Protein AF-A0AB38VNL4-F1 (afdb_monomer_lite)

Sequence (125 aa):
MHFVPHKQFTMTHPRFSPFNAFLGSQAYHDLFQKYHIKDVVFGHAHRSFGDVKIGETTYHSRPLGYIREWNLTIDFVNQNPNHNPNLTWNLSKRHNAVKHLDSFENYRKKYFEDELRNSMTIFDC

Secondary structure (DSSP, 8-state):
---B-SGGGS--SGGGGGGHHHHB-HHHHHHHHHTT--EEEE-SSS---EEEEETTEEEEE-----GGGSHHHHHHHHH-GGG-TT----HHHHHHHHTT-HHHHHHHHHHHHHHHHHT------

Foldseek 3Di:
DEADQAPVPADDDPVCNVVSVVRYDVVNVVVCVVVLPAEAEYENPLDFPAWDDDPNHIYGYQALDDPLSFPLLVVVCVVVVVLPVVVDPPSVSSCVSPVPPPVSVVSCVVCVVVSVVSSDDDDDD

InterPro domains:
  IPR029052 Metallo-dependent phosphatase-like [SSF56300] (18-60)

Radius of gyration: 17.22 Å; chains: 1; bounding box: 36×27×49 Å

pLDDT: mean 94.98, std 5.67, range [49.72, 98.5]

Structure (mmCIF, N/CA/C/O backbone):
data_AF-A0AB38VNL4-F1
#
_entry.id   AF-A0AB38VNL4-F1
#
loop_
_atom_site.group_PDB
_atom_site.id
_atom_site.type_symbol
_atom_site.label_atom_id
_atom_site.label_alt_id
_atom_site.label_comp_id
_atom_site.label_asym_id
_atom_site.label_entity_id
_atom_site.label_seq_id
_atom_site.pdbx_PDB_ins_code
_atom_site.Cartn_x
_atom_site.Cartn_y
_atom_site.Cartn_z
_atom_site.occupancy
_atom_site.B_iso_or_equiv
_atom_site.auth_seq_id
_atom_site.auth_comp_id
_atom_site.auth_asym_id
_atom_site.auth_atom_id
_atom_site.pdbx_PDB_model_num
ATOM 1 N N . MET A 1 1 ? 1.156 -6.471 13.894 1.00 49.72 1 MET A N 1
ATOM 2 C CA . MET A 1 1 ? 0.245 -7.592 13.560 1.00 49.72 1 MET A CA 1
ATOM 3 C C . MET A 1 1 ? -0.275 -7.410 12.142 1.00 49.72 1 MET A C 1
ATOM 5 O O . MET A 1 1 ? -0.490 -6.278 11.732 1.00 49.72 1 MET A O 1
ATOM 9 N N . HIS A 1 2 ? -0.454 -8.499 11.393 1.00 76.69 2 HIS A N 1
ATOM 10 C CA . HIS A 1 2 ? -0.818 -8.495 9.969 1.00 76.69 2 HIS A CA 1
ATOM 11 C C . HIS A 1 2 ? -2.296 -8.884 9.815 1.00 76.69 2 HIS A C 1
ATOM 13 O O . HIS A 1 2 ? -2.616 -10.058 9.693 1.00 76.69 2 HIS A O 1
ATOM 19 N N . PHE A 1 3 ? -3.200 -7.908 9.909 1.00 93.56 3 PHE A N 1
ATOM 20 C CA . PHE A 1 3 ? -4.657 -8.107 9.856 1.00 93.56 3 PHE A CA 1
ATOM 21 C C . PHE A 1 3 ? -5.356 -6.857 9.303 1.00 93.56 3 PHE A C 1
ATOM 23 O O . PHE A 1 3 ? -4.744 -5.791 9.248 1.00 93.56 3 PHE A O 1
ATOM 30 N N . VAL A 1 4 ? -6.630 -6.984 8.928 1.00 96.19 4 VAL A N 1
ATOM 31 C CA . VAL A 1 4 ? -7.500 -5.897 8.461 1.00 96.19 4 VAL A CA 1
ATOM 32 C C . VAL A 1 4 ? -8.607 -5.636 9.497 1.00 96.19 4 VAL A C 1
ATOM 34 O O . VAL A 1 4 ? -9.453 -6.507 9.715 1.00 96.19 4 VAL A O 1
ATOM 37 N N . PRO A 1 5 ? -8.624 -4.461 10.157 1.00 97.06 5 PRO A N 1
ATOM 38 C CA . PRO A 1 5 ? -9.438 -4.230 11.353 1.00 97.06 5 PRO A CA 1
ATOM 39 C C . PRO A 1 5 ? -10.876 -3.775 11.084 1.00 97.06 5 PRO A C 1
ATOM 41 O O . PRO A 1 5 ? -11.691 -3.741 12.002 1.00 97.06 5 PRO A O 1
ATOM 44 N N . HIS A 1 6 ? -11.180 -3.353 9.857 1.00 97.38 6 HIS A N 1
ATOM 45 C CA . HIS A 1 6 ? -12.447 -2.712 9.525 1.00 97.38 6 HIS A CA 1
ATOM 46 C C . HIS A 1 6 ? -12.859 -3.036 8.089 1.00 97.38 6 HIS A C 1
ATOM 48 O O . HIS A 1 6 ? -12.019 -3.070 7.184 1.00 97.38 6 HIS A O 1
ATOM 54 N N . LYS A 1 7 ? -14.165 -3.213 7.856 1.00 95.50 7 LYS A N 1
ATOM 55 C CA . LYS A 1 7 ? -14.710 -3.607 6.544 1.00 95.50 7 LYS A CA 1
ATOM 56 C C . LYS A 1 7 ? -14.345 -2.653 5.398 1.00 95.50 7 LYS A C 1
ATOM 58 O O . LYS A 1 7 ? -14.226 -3.086 4.257 1.00 95.50 7 LYS A O 1
ATOM 63 N N . GLN A 1 8 ? -14.114 -1.372 5.693 1.00 95.69 8 GLN A N 1
ATOM 64 C CA . GLN A 1 8 ? -13.727 -0.354 4.702 1.00 95.69 8 GLN A CA 1
ATOM 65 C C . GLN A 1 8 ? -12.369 -0.627 4.034 1.00 95.69 8 GLN A C 1
ATOM 67 O O . GLN A 1 8 ? -12.120 -0.143 2.934 1.00 95.69 8 GLN A O 1
ATOM 72 N N . PHE A 1 9 ? -11.503 -1.415 4.672 1.00 95.88 9 PHE A N 1
ATOM 73 C CA . PHE A 1 9 ? -10.166 -1.736 4.167 1.00 95.88 9 PHE A CA 1
ATOM 74 C C . PHE A 1 9 ? -10.107 -3.081 3.425 1.00 95.88 9 PHE A C 1
ATOM 76 O O . PHE A 1 9 ? -9.027 -3.555 3.077 1.00 95.88 9 PHE A O 1
ATOM 83 N N . THR A 1 10 ? -11.259 -3.713 3.187 1.00 94.38 10 THR A N 1
ATOM 84 C CA . THR A 1 10 ? -11.346 -4.986 2.462 1.00 94.38 10 THR A CA 1
ATOM 85 C C . THR A 1 10 ? -11.152 -4.813 0.954 1.00 94.38 10 THR A C 1
ATOM 87 O O . THR A 1 10 ? -11.241 -3.716 0.395 1.00 94.38 10 THR A O 1
ATOM 90 N N . MET A 1 11 ? -10.851 -5.916 0.271 1.00 92.50 11 MET A N 1
ATOM 91 C CA . MET A 1 11 ? -10.660 -5.941 -1.174 1.00 92.50 11 MET A CA 1
ATOM 92 C C . MET A 1 11 ? -12.010 -5.824 -1.891 1.00 92.50 11 MET A C 1
ATOM 94 O O . MET A 1 11 ? -12.936 -6.589 -1.620 1.00 92.50 11 MET A O 1
ATOM 98 N N . THR A 1 12 ? -12.106 -4.885 -2.836 1.00 91.81 12 THR A N 1
ATOM 99 C CA . THR A 1 12 ? -13.349 -4.576 -3.567 1.00 91.81 12 THR A CA 1
ATOM 100 C C . THR A 1 12 ? -13.450 -5.264 -4.926 1.00 91.81 12 THR A C 1
ATOM 102 O O . THR A 1 12 ? -14.548 -5.455 -5.442 1.00 91.81 12 THR A O 1
ATOM 105 N N . HIS A 1 13 ? -12.324 -5.653 -5.530 1.00 90.88 13 HIS A N 1
ATOM 106 C CA . HIS A 1 13 ? -12.337 -6.297 -6.840 1.00 90.88 13 HIS A CA 1
ATOM 107 C C . HIS A 1 13 ? -12.897 -7.732 -6.725 1.00 90.88 13 HIS A C 1
ATOM 109 O O . HIS A 1 13 ? -12.3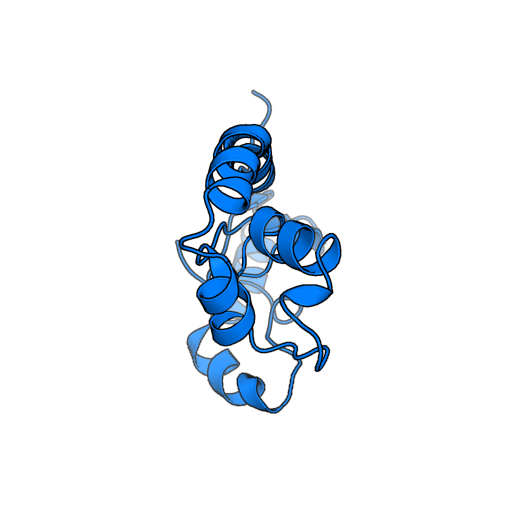78 -8.502 -5.912 1.00 90.88 13 HIS A O 1
ATOM 115 N N . PRO A 1 14 ? -13.864 -8.157 -7.567 1.00 92.94 14 PRO A N 1
ATOM 116 C CA . PRO A 1 14 ? -14.552 -9.449 -7.428 1.00 92.94 14 PRO A CA 1
ATOM 117 C C . PRO A 1 14 ? -13.618 -10.658 -7.329 1.00 92.94 14 PRO A C 1
ATOM 119 O O . PRO A 1 14 ? -13.793 -11.512 -6.466 1.00 92.94 14 PRO A O 1
ATOM 122 N N . ARG A 1 15 ? -12.554 -10.680 -8.145 1.00 90.25 15 ARG A N 1
ATOM 123 C CA . ARG A 1 15 ? -11.498 -11.711 -8.106 1.00 90.25 15 ARG A CA 1
ATOM 124 C C . ARG A 1 15 ? -10.892 -11.924 -6.713 1.00 90.25 15 ARG A C 1
ATOM 126 O O . ARG A 1 15 ? -10.479 -13.033 -6.397 1.00 90.25 15 ARG A O 1
ATOM 133 N N . PHE A 1 16 ? -10.794 -10.861 -5.921 1.00 89.88 16 PHE A N 1
ATOM 134 C CA . PHE A 1 16 ? -10.158 -10.886 -4.611 1.00 89.88 16 PHE A CA 1
ATOM 135 C C . PHE A 1 16 ? -11.160 -10.927 -3.453 1.00 89.88 16 PHE A C 1
ATOM 137 O O . PHE A 1 16 ? -10.755 -11.148 -2.319 1.00 89.88 16 PHE A O 1
ATOM 144 N N . SER A 1 17 ? -12.462 -10.786 -3.721 1.00 92.00 17 SER A N 1
ATOM 145 C CA . SER A 1 17 ? -13.503 -10.802 -2.688 1.00 92.00 17 SER A CA 1
ATOM 146 C C . SER A 1 17 ? -13.463 -12.053 -1.789 1.00 92.00 17 SER A C 1
ATOM 148 O O . SER A 1 17 ? -13.523 -11.884 -0.570 1.00 92.00 17 SER A O 1
ATOM 150 N N . PRO A 1 18 ? -13.241 -13.283 -2.309 1.00 94.06 18 PRO A N 1
ATOM 151 C CA . PRO A 1 18 ? -13.120 -14.469 -1.455 1.00 94.06 18 PRO A CA 1
ATOM 152 C C . PRO A 1 18 ? -11.961 -14.403 -0.450 1.00 94.06 18 PRO A C 1
ATOM 1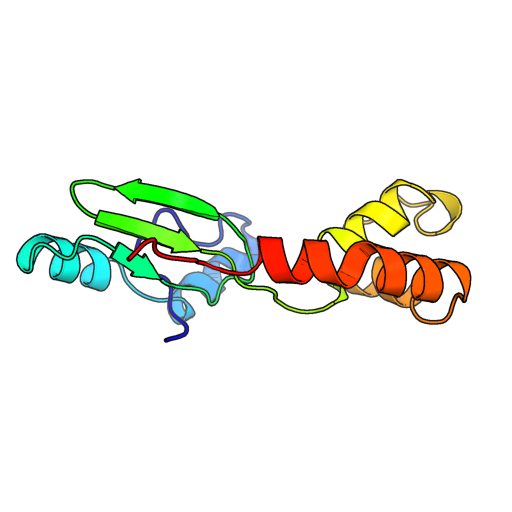54 O O . PRO A 1 18 ? -12.032 -15.022 0.608 1.00 94.06 18 PRO A O 1
ATOM 157 N N . PHE A 1 19 ? -10.906 -13.630 -0.739 1.00 92.06 19 PHE A N 1
ATOM 158 C CA . PHE A 1 19 ? -9.765 -13.493 0.167 1.00 92.06 19 PHE A CA 1
ATOM 159 C C . PHE A 1 19 ? -10.087 -12.654 1.405 1.00 92.06 19 PHE A C 1
ATOM 161 O O . PHE A 1 19 ? -9.386 -12.782 2.405 1.00 92.06 19 PHE A O 1
ATOM 168 N N . ASN A 1 20 ? -11.166 -11.860 1.388 1.00 93.94 20 ASN A N 1
ATOM 169 C CA . ASN A 1 20 ? -11.579 -11.051 2.538 1.00 93.94 20 ASN A CA 1
ATOM 170 C C . ASN A 1 20 ? -11.818 -11.896 3.800 1.00 93.94 20 ASN A C 1
ATOM 172 O O . ASN A 1 20 ? -11.582 -11.401 4.898 1.00 93.94 20 ASN A O 1
ATOM 176 N N . ALA A 1 21 ? -12.197 -13.172 3.650 1.00 94.31 21 ALA A N 1
ATOM 177 C CA . ALA A 1 21 ? -12.362 -14.111 4.762 1.00 94.31 21 ALA A CA 1
ATOM 178 C C . ALA A 1 21 ? -11.062 -14.382 5.547 1.00 94.31 21 ALA A C 1
ATOM 180 O O . ALA A 1 21 ? -11.121 -14.780 6.706 1.00 94.31 21 ALA A O 1
ATOM 181 N N . PHE A 1 22 ? -9.897 -14.147 4.936 1.00 93.88 22 PHE A N 1
ATOM 182 C CA . PHE A 1 22 ? -8.583 -14.348 5.555 1.00 93.88 22 PHE A CA 1
ATOM 183 C C . PHE A 1 22 ? -7.954 -13.045 6.055 1.00 93.88 22 PHE A C 1
ATOM 185 O O . PHE A 1 22 ? -6.929 -13.088 6.726 1.00 93.88 22 PHE A O 1
ATOM 192 N N . LEU A 1 23 ? -8.548 -11.890 5.732 1.00 93.62 23 LEU A N 1
ATOM 193 C CA . LEU A 1 23 ? -7.937 -10.595 6.015 1.00 93.62 23 LEU A CA 1
ATOM 194 C C . LEU A 1 23 ? -8.122 -10.148 7.466 1.00 93.62 23 LEU A C 1
ATOM 196 O O . LEU A 1 23 ? -7.220 -9.545 8.046 1.00 93.62 23 LEU A O 1
ATOM 200 N N . GLY A 1 24 ? -9.292 -10.393 8.049 1.00 94.44 24 GLY A N 1
ATOM 201 C CA . GLY A 1 24 ? -9.626 -9.930 9.391 1.00 94.44 24 GLY A CA 1
ATOM 202 C C . GLY A 1 24 ? -11.131 -9.859 9.619 1.00 94.44 24 GLY A C 1
ATOM 203 O O . GLY A 1 24 ? -11.902 -10.565 8.974 1.00 94.44 24 GLY A O 1
ATOM 204 N N . SER A 1 25 ? -11.554 -9.021 10.562 1.00 95.56 25 SER A N 1
ATOM 205 C CA . SER A 1 25 ? -12.950 -8.943 10.994 1.00 95.56 25 SER A CA 1
ATOM 206 C C . SER A 1 25 ? -13.312 -7.551 11.496 1.00 95.56 25 SER A C 1
ATOM 208 O O . SER A 1 25 ? -12.496 -6.872 12.116 1.00 95.56 25 SER A O 1
ATOM 210 N N . GLN A 1 26 ? -14.573 -7.165 11.295 1.00 96.81 26 GLN A N 1
ATOM 211 C CA . GLN A 1 26 ? -15.160 -5.956 11.878 1.00 96.81 26 GLN A CA 1
ATOM 212 C C . GLN A 1 26 ? -15.113 -5.965 13.416 1.00 96.81 26 GLN A C 1
ATOM 214 O O . GLN A 1 26 ? -15.019 -4.905 14.026 1.00 96.81 26 GLN A O 1
ATOM 219 N N . ALA A 1 27 ? -15.082 -7.149 14.038 1.00 97.31 27 ALA A N 1
ATOM 220 C CA . ALA A 1 27 ? -15.016 -7.288 15.492 1.00 97.31 27 ALA A CA 1
ATOM 221 C C . ALA A 1 27 ? -13.785 -6.601 16.118 1.00 97.31 27 ALA A C 1
ATOM 223 O O . ALA A 1 27 ? -13.830 -6.214 17.284 1.00 97.31 27 ALA A O 1
ATOM 224 N N . TYR A 1 28 ? -12.693 -6.416 15.361 1.00 97.06 28 TYR A N 1
ATOM 225 C CA . TYR A 1 28 ? -11.540 -5.645 15.830 1.00 97.06 28 TYR A CA 1
ATOM 226 C C . TYR A 1 28 ? -11.887 -4.172 16.031 1.00 97.06 28 TYR A C 1
ATOM 228 O O . TYR A 1 28 ? -11.610 -3.627 17.092 1.00 97.06 28 TYR A O 1
ATOM 236 N N . HIS A 1 29 ? -12.525 -3.536 15.046 1.00 97.38 29 HIS A N 1
ATOM 237 C CA . HIS A 1 29 ? -12.985 -2.157 15.180 1.00 97.38 29 HIS A CA 1
ATOM 238 C C . HIS A 1 29 ? -13.929 -1.991 16.371 1.00 97.38 29 HIS A C 1
ATOM 240 O O . HIS A 1 29 ? -13.756 -1.061 17.154 1.00 97.38 29 HIS A O 1
ATOM 246 N N . ASP A 1 30 ? -14.876 -2.912 16.545 1.00 97.50 30 ASP A N 1
ATOM 247 C CA . ASP A 1 30 ? -15.842 -2.852 17.645 1.00 97.50 30 ASP A CA 1
ATOM 248 C C . ASP A 1 30 ? -15.128 -2.936 19.009 1.00 97.50 30 ASP A C 1
ATOM 250 O O . ASP A 1 30 ? -15.449 -2.197 19.943 1.00 97.50 30 ASP A O 1
ATOM 254 N N . LEU A 1 31 ? -14.086 -3.772 1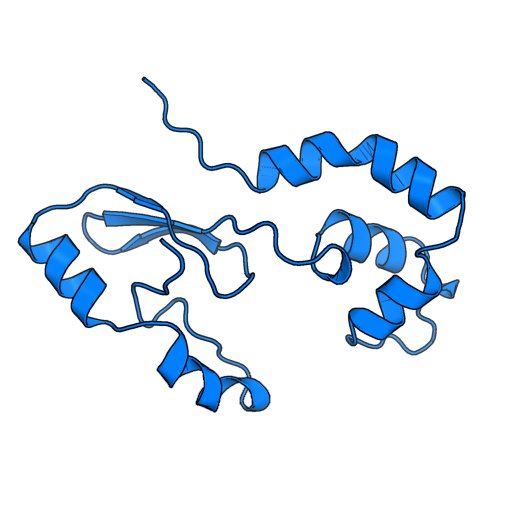9.105 1.00 97.38 31 LEU A N 1
ATOM 255 C CA . LEU A 1 31 ? -13.199 -3.834 20.265 1.00 97.38 31 LEU A CA 1
ATOM 256 C C . LEU A 1 31 ? -12.441 -2.513 20.470 1.00 97.38 31 LEU A C 1
ATOM 258 O O . LEU A 1 31 ? -12.364 -2.011 21.589 1.00 97.38 31 LEU A O 1
ATOM 262 N N . PHE A 1 32 ? -11.904 -1.925 19.404 1.00 97.62 32 PHE A N 1
ATOM 263 C CA . PHE A 1 32 ? -11.163 -0.665 19.473 1.00 97.62 32 PHE A CA 1
ATOM 264 C C . PHE A 1 32 ? -12.043 0.498 19.928 1.00 97.62 32 PHE A C 1
ATOM 266 O O . PHE A 1 32 ? -11.596 1.292 20.754 1.00 97.62 32 PHE A O 1
ATOM 273 N N . GLN A 1 33 ? -13.298 0.554 19.471 1.00 97.25 33 GLN A N 1
ATOM 274 C CA . GLN A 1 33 ? -14.272 1.529 19.965 1.00 97.25 33 GLN A CA 1
ATOM 275 C C . GLN A 1 33 ? -14.569 1.304 21.452 1.00 97.25 33 GLN A C 1
ATOM 277 O O . GLN A 1 33 ? -14.513 2.251 22.231 1.00 97.25 33 GLN A O 1
ATOM 282 N N . LYS A 1 34 ? -14.812 0.052 21.873 1.00 97.56 34 LYS A N 1
ATOM 283 C CA . LYS A 1 34 ? -15.093 -0.291 23.280 1.00 97.56 34 LYS A CA 1
ATOM 284 C C . LYS A 1 34 ? -13.982 0.147 24.241 1.00 97.56 34 LYS A C 1
ATOM 286 O O . LYS A 1 34 ? -14.275 0.531 25.367 1.00 97.56 34 LYS A O 1
ATOM 291 N N . TYR A 1 35 ? -12.725 0.048 23.818 1.00 98.06 35 TYR A N 1
ATOM 292 C CA . TYR A 1 35 ? -11.561 0.371 24.649 1.00 98.06 35 TYR A CA 1
ATOM 293 C C . TYR A 1 35 ? -10.930 1.732 24.320 1.00 98.06 35 TYR A C 1
ATOM 295 O O . TYR A 1 35 ? -9.828 2.011 24.784 1.00 98.06 35 TYR A O 1
ATOM 303 N N . HIS A 1 36 ? -11.616 2.581 23.547 1.00 97.38 36 HIS A N 1
ATOM 304 C CA . HIS A 1 36 ? -11.167 3.931 23.181 1.00 97.38 36 HIS A CA 1
ATOM 305 C C . HIS A 1 36 ? -9.752 3.983 22.581 1.00 97.38 36 HIS A C 1
ATOM 307 O O . HIS A 1 36 ? -8.994 4.926 22.821 1.00 97.38 36 HIS A O 1
ATOM 313 N N . ILE A 1 37 ? -9.391 2.970 21.788 1.00 97.75 37 ILE A N 1
ATOM 314 C CA . ILE A 1 37 ? -8.091 2.913 21.118 1.00 97.75 37 ILE A CA 1
ATOM 315 C C . ILE A 1 37 ? -8.009 4.061 20.113 1.00 97.75 37 ILE A C 1
ATOM 317 O O . ILE A 1 37 ? -8.858 4.176 19.227 1.00 97.75 37 ILE A O 1
ATOM 321 N N . LYS A 1 38 ? -6.994 4.915 20.258 1.00 97.25 38 LYS A N 1
ATOM 322 C CA . LYS A 1 38 ? -6.833 6.112 19.425 1.00 97.25 38 LYS A CA 1
ATOM 323 C C . LYS A 1 38 ? -6.126 5.831 18.113 1.00 97.25 38 LYS A C 1
ATOM 325 O O . LYS A 1 38 ? -6.575 6.346 17.100 1.00 97.25 38 LYS A O 1
ATOM 330 N N . ASP A 1 39 ? -5.133 4.950 18.105 1.00 97.50 39 ASP A N 1
ATOM 331 C CA . ASP A 1 39 ? -4.315 4.697 16.920 1.00 97.50 39 ASP A CA 1
ATOM 332 C C . ASP A 1 39 ? -4.146 3.197 16.682 1.00 97.50 39 ASP A C 1
ATOM 334 O O . ASP A 1 39 ? -3.843 2.423 17.594 1.00 97.50 39 ASP A O 1
ATOM 338 N N . VAL A 1 40 ? -4.361 2.770 15.439 1.00 96.94 40 VAL A N 1
ATOM 339 C CA . VAL A 1 40 ? -4.247 1.372 15.013 1.00 96.94 40 VAL A CA 1
ATOM 340 C C . VAL A 1 40 ? -3.372 1.298 13.773 1.00 96.94 40 VAL A C 1
ATOM 342 O O . VAL A 1 40 ? -3.790 1.675 12.680 1.00 96.94 40 VAL A O 1
ATOM 345 N N . VAL A 1 41 ? -2.168 0.749 13.921 1.00 96.81 41 VAL A N 1
ATOM 346 C CA . VAL A 1 41 ? -1.282 0.445 12.790 1.00 96.81 41 VAL A CA 1
ATOM 347 C C . VAL A 1 41 ? -1.564 -0.969 12.289 1.00 96.81 41 VAL A C 1
ATOM 349 O O . VAL A 1 41 ? -1.499 -1.935 13.055 1.00 96.81 41 VAL A O 1
ATOM 352 N N . PHE A 1 42 ? -1.877 -1.108 11.002 1.00 96.25 42 PHE A N 1
ATOM 353 C CA . PHE A 1 42 ? -2.235 -2.393 10.397 1.00 96.25 42 PHE A CA 1
ATOM 354 C C . PHE A 1 42 ? -1.709 -2.537 8.961 1.00 96.25 42 PHE A C 1
ATOM 356 O O . PHE A 1 42 ? -1.143 -1.614 8.378 1.00 96.25 42 PHE A O 1
ATOM 363 N N . GLY A 1 43 ? -1.890 -3.724 8.375 1.00 93.50 43 GLY A N 1
ATOM 364 C CA . GLY A 1 43 ? -1.374 -4.046 7.046 1.00 93.50 43 GLY A CA 1
ATOM 365 C C . GLY A 1 43 ? -2.167 -5.155 6.365 1.00 93.50 43 GLY A C 1
ATOM 366 O O . GLY A 1 43 ? -3.380 -5.067 6.220 1.00 93.50 43 GLY A O 1
ATOM 367 N N . HIS A 1 44 ? -1.474 -6.205 5.933 1.00 94.06 44 HIS A N 1
ATOM 368 C CA . HIS A 1 44 ? -2.016 -7.376 5.241 1.00 94.06 44 HIS A CA 1
ATOM 369 C C . HIS A 1 44 ? -2.440 -7.203 3.782 1.00 94.06 44 HIS A C 1
ATOM 371 O O . HIS A 1 44 ? -2.023 -8.007 2.948 1.00 94.06 44 HIS A O 1
ATOM 377 N N . ALA A 1 45 ? -3.217 -6.177 3.448 1.00 91.06 45 ALA A N 1
ATOM 378 C CA . ALA A 1 45 ? -3.789 -6.042 2.105 1.00 91.06 45 ALA A CA 1
ATOM 379 C C . ALA A 1 45 ? -2.790 -5.571 1.026 1.00 91.06 45 ALA A C 1
ATOM 381 O O . ALA A 1 45 ? -3.172 -5.474 -0.137 1.00 91.06 45 ALA A O 1
ATOM 382 N N . HIS A 1 46 ? -1.543 -5.249 1.406 1.00 93.19 46 HIS A N 1
ATOM 383 C CA . HIS A 1 46 ? -0.517 -4.654 0.527 1.00 93.19 46 HIS A CA 1
ATOM 384 C C . HIS A 1 46 ? -1.036 -3.422 -0.235 1.00 93.19 46 HIS A C 1
ATOM 386 O O . HIS A 1 46 ? -0.655 -3.141 -1.368 1.00 93.19 46 HIS A O 1
ATOM 392 N N . ARG A 1 47 ? -1.947 -2.690 0.407 1.00 90.62 47 ARG A N 1
ATOM 393 C CA . ARG A 1 47 ? -2.508 -1.439 -0.075 1.00 90.62 47 ARG A CA 1
ATOM 394 C C . ARG A 1 47 ? -2.291 -0.397 1.002 1.00 90.62 47 ARG A C 1
ATOM 396 O O . ARG A 1 47 ? -2.754 -0.583 2.125 1.00 90.62 47 ARG A O 1
ATOM 403 N N . SER A 1 48 ? -1.608 0.684 0.645 1.00 93.75 48 SER A N 1
ATOM 404 C CA . SER A 1 48 ? -1.527 1.856 1.507 1.00 93.75 48 SER A CA 1
ATOM 405 C C . SER A 1 48 ? -2.865 2.593 1.488 1.00 93.75 48 SER A C 1
ATOM 407 O O . SER A 1 48 ? -3.421 2.869 0.422 1.00 93.75 48 SER A O 1
ATOM 409 N N . PHE A 1 49 ? -3.394 2.871 2.675 1.00 94.69 49 PHE A N 1
ATOM 410 C CA . PHE A 1 49 ? -4.552 3.742 2.880 1.00 94.69 49 PHE A CA 1
ATOM 411 C C . PHE A 1 49 ? -4.150 5.060 3.554 1.00 94.69 49 PHE A C 1
ATOM 413 O O . PHE A 1 49 ? -5.009 5.914 3.753 1.00 94.69 49 PHE A O 1
ATOM 420 N N . GLY A 1 50 ? -2.866 5.233 3.892 1.00 95.25 50 GLY A N 1
ATOM 421 C CA . GLY A 1 50 ? -2.405 6.360 4.694 1.00 95.25 50 GLY A CA 1
ATOM 422 C C . GLY A 1 50 ? -3.054 6.336 6.075 1.00 95.25 50 GLY A C 1
ATOM 423 O O . GLY A 1 50 ? -3.145 5.272 6.696 1.00 95.25 50 GLY A O 1
ATOM 424 N N . ASP A 1 51 ? -3.516 7.504 6.513 1.00 96.62 51 ASP A N 1
ATOM 425 C CA . ASP A 1 51 ? -4.158 7.700 7.807 1.00 96.62 51 ASP A CA 1
ATOM 426 C C . ASP A 1 51 ? -5.658 7.940 7.596 1.00 96.62 51 ASP A C 1
ATOM 428 O O . ASP A 1 51 ? -6.072 8.868 6.898 1.00 96.62 51 ASP A O 1
ATOM 432 N N . VAL A 1 52 ? -6.487 7.074 8.177 1.00 97.75 52 VAL A N 1
ATOM 433 C CA . VAL A 1 52 ? -7.944 7.093 8.006 1.00 97.75 52 VAL A CA 1
ATOM 434 C C . VAL A 1 52 ? -8.615 7.115 9.368 1.00 97.75 52 VAL A C 1
ATOM 436 O O . VAL A 1 52 ? -8.521 6.157 10.130 1.00 97.75 52 VAL A O 1
ATOM 439 N N . LYS A 1 53 ? -9.343 8.189 9.672 1.00 97.88 53 LYS A N 1
ATOM 440 C CA . LYS A 1 53 ? -10.103 8.306 10.920 1.00 97.88 53 LYS A CA 1
ATOM 441 C C . LYS A 1 53 ? -11.491 7.681 10.778 1.00 97.88 53 LYS A C 1
ATOM 443 O O . LYS A 1 53 ? -12.246 8.052 9.882 1.00 97.88 53 LYS A O 1
ATOM 448 N N . ILE A 1 54 ? -11.834 6.757 11.676 1.00 97.56 54 ILE A N 1
ATOM 449 C CA . ILE A 1 54 ? -13.157 6.126 11.766 1.00 97.56 54 ILE A CA 1
ATOM 450 C C . ILE A 1 54 ? -13.602 6.176 13.230 1.00 97.56 54 ILE A C 1
ATOM 452 O O . ILE A 1 54 ? -13.031 5.498 14.085 1.00 97.56 54 ILE A O 1
ATOM 456 N N . GLY A 1 55 ? -14.613 7.000 13.516 1.00 94.12 55 GLY A N 1
ATOM 457 C CA . GLY A 1 55 ? -15.010 7.306 14.890 1.00 94.12 55 GLY A CA 1
ATOM 458 C C . GLY A 1 55 ? -13.889 8.026 15.643 1.00 94.12 55 GLY A C 1
ATOM 459 O O . GLY A 1 55 ? -13.341 9.024 15.164 1.00 94.12 55 GLY A O 1
ATOM 460 N N . GLU A 1 56 ? -13.535 7.506 16.817 1.00 95.69 56 GLU A N 1
ATOM 461 C CA . GLU A 1 56 ? -12.440 8.041 17.639 1.00 95.69 56 GLU A CA 1
ATOM 462 C C . GLU A 1 56 ? -11.060 7.459 17.308 1.00 95.69 56 GLU A C 1
ATOM 464 O O . GLU A 1 56 ? -10.066 7.928 17.862 1.00 95.69 56 GLU A O 1
ATOM 469 N N . THR A 1 57 ? -10.993 6.457 16.429 1.00 98.12 57 THR A N 1
ATOM 470 C CA . THR A 1 57 ? -9.761 5.727 16.114 1.00 98.12 57 THR A CA 1
ATOM 471 C C . THR A 1 57 ? -9.201 6.158 14.760 1.00 98.12 57 THR A C 1
ATOM 473 O O . THR A 1 57 ? -9.911 6.160 13.750 1.00 98.12 57 THR A O 1
ATOM 476 N N . THR A 1 58 ? -7.913 6.470 14.721 1.00 98.19 58 THR A N 1
ATOM 477 C CA . THR A 1 58 ? -7.119 6.669 13.512 1.00 98.19 58 THR A CA 1
ATOM 478 C C . THR A 1 58 ? -6.476 5.346 13.107 1.00 98.19 58 THR A C 1
ATOM 480 O O . THR A 1 58 ? -5.834 4.663 13.901 1.00 98.19 58 THR A O 1
ATOM 483 N N . TYR A 1 59 ? -6.680 4.951 11.856 1.00 97.62 59 TYR A N 1
ATOM 484 C CA . TYR A 1 59 ? -6.132 3.736 11.272 1.00 97.62 59 TYR A CA 1
ATOM 485 C C . TYR A 1 59 ? -4.994 4.095 10.327 1.00 97.62 59 TYR A C 1
ATOM 487 O O . TYR A 1 59 ? -5.207 4.827 9.364 1.00 97.62 59 TYR A O 1
ATOM 495 N N . HIS A 1 60 ? -3.816 3.529 10.566 1.00 97.19 60 HIS A N 1
ATOM 496 C CA . HIS A 1 60 ? -2.619 3.754 9.765 1.00 97.19 60 HIS A CA 1
ATOM 497 C C . HIS A 1 60 ? -2.304 2.496 8.959 1.00 97.19 60 HIS A C 1
ATOM 499 O O . HIS A 1 60 ? -1.970 1.451 9.527 1.00 97.19 60 HIS A O 1
ATOM 505 N N . SER A 1 61 ? -2.409 2.583 7.633 1.00 95.94 61 SER A N 1
ATOM 506 C CA . SER A 1 61 ? -2.053 1.487 6.728 1.00 95.94 61 SER A CA 1
ATOM 507 C C . SER A 1 61 ? -1.030 1.948 5.715 1.00 95.94 61 SER A C 1
ATOM 509 O O . SER A 1 61 ? -1.363 2.633 4.747 1.00 95.94 61 SER A O 1
ATOM 511 N N . ARG A 1 62 ? 0.220 1.551 5.942 1.00 95.75 62 ARG A N 1
ATOM 512 C CA . ARG A 1 62 ? 1.354 1.861 5.067 1.00 95.75 62 ARG A CA 1
ATOM 513 C C . ARG A 1 62 ? 2.207 0.610 4.781 1.00 95.75 62 ARG A C 1
ATOM 515 O O . ARG A 1 62 ? 3.414 0.638 4.981 1.00 95.75 62 ARG A O 1
ATOM 522 N N . PRO A 1 63 ? 1.612 -0.539 4.391 1.00 94.00 63 PRO A N 1
ATOM 523 C CA . PRO A 1 63 ? 2.393 -1.738 4.114 1.00 94.00 63 PRO A CA 1
ATOM 524 C C . PRO A 1 63 ? 3.260 -1.538 2.866 1.00 94.00 63 PRO A C 1
ATOM 526 O O . PRO A 1 63 ? 2.744 -1.160 1.819 1.00 94.00 63 PRO A O 1
ATOM 529 N N . LEU A 1 64 ? 4.546 -1.878 2.963 1.00 94.19 64 LEU A N 1
ATOM 530 C CA . LEU A 1 64 ? 5.481 -1.799 1.836 1.00 94.19 64 LEU A CA 1
ATOM 531 C C . LEU A 1 64 ? 5.134 -2.803 0.717 1.00 94.19 64 LEU A C 1
ATOM 533 O O . LEU A 1 64 ? 5.173 -2.479 -0.462 1.00 94.19 64 LEU A O 1
ATOM 537 N N . GLY A 1 65 ? 4.765 -4.038 1.075 1.00 94.44 65 GLY A N 1
ATOM 538 C CA . GLY A 1 65 ? 4.409 -5.079 0.103 1.00 94.44 65 GLY A CA 1
ATOM 539 C C . GLY A 1 65 ? 5.599 -5.597 -0.716 1.00 94.44 65 GLY A C 1
ATOM 540 O O . GLY A 1 65 ? 6.762 -5.466 -0.328 1.00 94.44 65 GLY A O 1
ATOM 541 N N . TYR A 1 66 ? 5.317 -6.242 -1.850 1.00 96.31 66 TYR A N 1
ATOM 542 C CA . TYR A 1 66 ? 6.357 -6.767 -2.740 1.00 96.31 66 TYR A CA 1
ATOM 543 C C . TYR A 1 66 ? 6.917 -5.667 -3.651 1.00 96.31 66 TYR A C 1
ATOM 545 O O . TYR A 1 66 ? 6.168 -4.807 -4.078 1.00 96.31 66 TYR A O 1
ATOM 553 N N . ILE A 1 67 ? 8.182 -5.759 -4.086 1.00 96.62 67 ILE A N 1
ATOM 554 C CA . ILE A 1 67 ? 8.818 -4.748 -4.969 1.00 96.62 67 ILE A CA 1
ATOM 555 C C . ILE A 1 67 ? 7.969 -4.400 -6.204 1.00 96.62 67 ILE A C 1
ATOM 557 O O . ILE A 1 67 ? 7.914 -3.252 -6.628 1.00 96.62 67 ILE A O 1
ATOM 561 N N . ARG A 1 68 ? 7.260 -5.379 -6.778 1.00 97.19 68 ARG A N 1
ATOM 562 C CA . ARG A 1 68 ? 6.359 -5.167 -7.927 1.00 97.19 68 ARG A CA 1
ATOM 563 C C . ARG A 1 68 ? 5.127 -4.292 -7.622 1.00 97.19 68 ARG A C 1
ATOM 565 O O . ARG A 1 68 ? 4.472 -3.851 -8.558 1.00 97.19 68 ARG A O 1
ATOM 572 N N . GLU A 1 69 ? 4.780 -4.141 -6.348 1.00 96.50 69 GLU A N 1
ATOM 573 C CA . GLU A 1 69 ? 3.655 -3.357 -5.814 1.00 96.50 69 GLU A CA 1
ATOM 574 C C . GLU A 1 69 ? 4.090 -1.960 -5.355 1.00 96.50 69 GLU A C 1
ATOM 576 O O . GLU A 1 69 ? 3.228 -1.113 -5.151 1.00 96.50 69 GLU A O 1
ATOM 581 N N . TRP A 1 70 ? 5.396 -1.711 -5.226 1.00 97.25 70 TRP A N 1
ATOM 582 C CA . TRP A 1 70 ? 5.943 -0.422 -4.800 1.00 97.25 70 TRP A CA 1
ATOM 583 C C . TRP A 1 70 ? 5.596 0.678 -5.798 1.00 97.25 70 TRP A C 1
ATOM 585 O O . TRP A 1 70 ? 5.659 0.454 -7.017 1.00 97.25 70 TRP A O 1
ATOM 595 N N . ASN A 1 71 ? 5.299 1.875 -5.288 1.00 96.31 71 ASN A N 1
ATOM 596 C CA . ASN A 1 71 ? 5.006 3.033 -6.134 1.00 96.31 71 ASN A CA 1
ATOM 597 C C . ASN A 1 71 ? 6.203 3.340 -7.033 1.00 96.31 71 ASN A C 1
ATOM 599 O O . ASN A 1 71 ? 6.031 3.490 -8.237 1.00 96.31 71 ASN A O 1
ATOM 603 N N . LEU A 1 72 ? 7.421 3.252 -6.494 1.00 97.50 72 LEU A N 1
ATOM 604 C CA . LEU A 1 72 ? 8.671 3.349 -7.244 1.00 97.50 72 LEU A CA 1
ATOM 605 C C . LEU A 1 72 ? 8.681 2.478 -8.514 1.00 97.50 72 LEU A C 1
ATOM 607 O O . LEU A 1 72 ? 9.026 2.957 -9.598 1.00 97.50 72 LEU A O 1
ATOM 611 N N . THR A 1 73 ? 8.297 1.201 -8.409 1.00 97.69 73 THR A N 1
ATOM 612 C CA . THR A 1 73 ? 8.273 0.281 -9.560 1.00 97.69 73 THR A CA 1
ATOM 613 C C . THR A 1 73 ? 7.159 0.639 -10.538 1.00 97.69 73 THR A C 1
ATOM 615 O O . THR A 1 73 ? 7.352 0.591 -11.757 1.00 97.69 73 THR A O 1
ATOM 618 N N . ILE A 1 74 ? 5.981 0.983 -10.015 1.00 96.69 74 ILE A N 1
ATOM 619 C CA . ILE A 1 74 ? 4.825 1.381 -10.820 1.00 96.69 74 ILE A CA 1
ATOM 620 C C . ILE A 1 74 ? 5.163 2.636 -11.634 1.00 96.69 74 ILE A C 1
ATOM 622 O O . ILE A 1 74 ? 4.953 2.639 -12.851 1.00 96.69 74 ILE A O 1
ATOM 626 N N . ASP A 1 75 ? 5.752 3.638 -10.990 1.00 97.56 75 ASP A N 1
ATOM 627 C CA . ASP A 1 75 ? 6.124 4.927 -11.562 1.00 97.56 75 ASP A CA 1
ATOM 628 C C . ASP A 1 75 ? 7.202 4.785 -12.626 1.00 97.56 75 ASP A C 1
ATOM 630 O O . ASP A 1 75 ? 7.030 5.310 -13.725 1.00 97.56 75 ASP A O 1
ATOM 634 N N . PHE A 1 76 ? 8.258 4.004 -12.370 1.00 98.25 76 PHE A N 1
ATOM 635 C CA . PHE A 1 76 ? 9.287 3.753 -13.379 1.00 98.25 76 PHE A CA 1
ATOM 636 C C . PHE A 1 76 ? 8.686 3.164 -14.661 1.00 98.25 76 PHE A C 1
ATOM 638 O O . PHE A 1 76 ? 8.982 3.623 -15.763 1.00 98.25 76 PHE A O 1
ATOM 645 N N . VAL A 1 77 ? 7.804 2.167 -14.537 1.00 97.69 77 VAL A N 1
ATOM 646 C CA . VAL A 1 77 ? 7.155 1.550 -15.704 1.00 97.69 77 VAL A CA 1
ATOM 647 C C . VAL A 1 77 ? 6.197 2.526 -16.396 1.00 97.69 77 VAL A C 1
ATOM 649 O O . VAL A 1 77 ? 6.124 2.527 -17.621 1.00 97.69 77 VAL A O 1
ATOM 652 N N . ASN A 1 78 ? 5.484 3.370 -15.644 1.00 96.19 78 ASN A N 1
ATOM 653 C CA . ASN A 1 78 ? 4.593 4.386 -16.216 1.00 96.19 78 ASN A CA 1
ATOM 654 C C . ASN A 1 78 ? 5.370 5.469 -16.987 1.00 96.19 78 ASN A C 1
ATOM 656 O O . ASN A 1 78 ? 4.919 5.910 -18.039 1.00 96.19 78 ASN A O 1
ATOM 660 N N . GLN A 1 79 ? 6.543 5.869 -16.490 1.00 97.12 79 GLN A N 1
ATOM 661 C CA . GLN A 1 79 ? 7.436 6.838 -17.138 1.00 97.12 79 GLN A CA 1
ATOM 662 C C . GLN A 1 79 ? 8.163 6.252 -18.361 1.00 97.12 79 GLN A C 1
ATOM 664 O O . GLN A 1 79 ? 8.650 7.000 -19.203 1.00 97.12 79 GLN A O 1
ATOM 669 N N . ASN A 1 80 ? 8.218 4.922 -18.482 1.00 96.69 80 ASN A N 1
ATOM 670 C CA . ASN A 1 80 ? 8.886 4.208 -19.569 1.00 96.69 80 ASN A CA 1
ATOM 671 C C . ASN A 1 80 ? 7.900 3.258 -20.280 1.00 96.69 80 ASN A C 1
ATOM 673 O O . ASN A 1 80 ? 8.040 2.032 -20.184 1.00 96.69 80 ASN A O 1
ATOM 677 N N . PRO A 1 81 ? 6.904 3.790 -21.020 1.00 94.12 81 PRO A N 1
ATOM 678 C CA . PRO A 1 81 ? 5.799 3.003 -21.581 1.00 94.12 81 PRO A CA 1
ATOM 679 C C . PRO A 1 81 ? 6.250 1.901 -22.552 1.00 94.12 81 PRO A C 1
ATOM 681 O O . PRO A 1 81 ? 5.547 0.906 -22.718 1.00 94.12 81 PRO A O 1
ATOM 684 N N . ASN A 1 82 ? 7.458 2.009 -23.117 1.00 96.06 82 ASN A N 1
ATOM 685 C CA . ASN A 1 82 ? 8.089 0.969 -23.938 1.00 96.06 82 ASN A CA 1
ATOM 686 C C . ASN A 1 82 ? 8.233 -0.378 -23.200 1.00 96.06 82 ASN A C 1
ATOM 688 O O . ASN A 1 82 ? 8.260 -1.428 -23.836 1.00 96.06 82 ASN A O 1
ATOM 692 N N . HIS A 1 83 ? 8.288 -0.370 -21.862 1.00 94.25 83 HIS A N 1
ATOM 693 C CA . HIS A 1 83 ? 8.324 -1.580 -21.033 1.00 94.25 83 HIS A CA 1
ATOM 694 C C . HIS A 1 83 ? 6.926 -2.126 -20.675 1.00 94.25 83 HIS A C 1
ATOM 696 O O . HIS A 1 83 ? 6.821 -3.177 -20.041 1.00 94.25 83 HIS A O 1
ATOM 702 N N . ASN A 1 84 ? 5.843 -1.452 -21.082 1.00 95.88 84 ASN A N 1
ATOM 703 C CA . ASN A 1 84 ? 4.458 -1.903 -20.914 1.00 95.88 84 ASN A CA 1
ATOM 704 C C . ASN A 1 84 ? 3.568 -1.529 -22.125 1.00 95.88 84 ASN A C 1
ATOM 706 O O . ASN A 1 84 ? 2.551 -0.852 -21.954 1.00 95.88 84 ASN A O 1
ATOM 710 N N . PRO A 1 85 ? 3.899 -1.989 -23.347 1.00 91.50 85 PRO A N 1
ATOM 711 C CA . PRO A 1 85 ? 3.224 -1.551 -24.576 1.00 91.50 85 PRO A CA 1
ATOM 712 C C . PRO A 1 85 ? 1.734 -1.924 -24.626 1.00 91.50 85 PRO A C 1
ATOM 714 O O . PRO A 1 85 ? 0.936 -1.223 -25.235 1.00 91.50 85 PRO A O 1
ATOM 717 N N . ASN A 1 86 ? 1.339 -3.001 -23.939 1.00 93.00 86 ASN A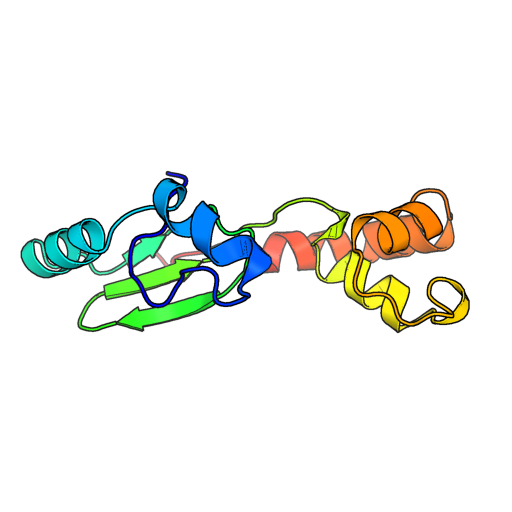 N 1
ATOM 718 C CA . ASN A 1 86 ? -0.050 -3.469 -23.884 1.00 93.00 86 ASN A CA 1
ATOM 719 C C . ASN A 1 86 ? -0.839 -2.884 -22.699 1.00 93.00 86 ASN A C 1
ATOM 721 O O . ASN A 1 86 ? -1.935 -3.365 -22.410 1.00 93.00 86 ASN A O 1
ATOM 725 N N . LEU A 1 87 ? -0.262 -1.924 -21.961 1.00 92.06 87 LEU A N 1
ATOM 726 C CA . LEU A 1 87 ? -0.873 -1.266 -20.799 1.00 92.06 87 LEU A CA 1
ATOM 727 C C . LEU A 1 87 ? -1.454 -2.253 -19.767 1.00 92.06 87 LEU A C 1
ATOM 729 O O . LEU A 1 87 ? -2.493 -2.012 -19.152 1.00 92.06 87 LEU A O 1
ATOM 733 N N . THR A 1 88 ? -0.795 -3.400 -19.560 1.00 93.44 88 THR A N 1
ATOM 734 C CA . THR A 1 88 ? -1.304 -4.412 -18.629 1.00 93.44 88 THR A CA 1
ATOM 735 C C . THR A 1 88 ? -1.143 -3.952 -17.182 1.00 93.44 88 THR A C 1
ATOM 737 O O . THR A 1 88 ? -0.114 -3.396 -16.801 1.00 93.44 88 THR A O 1
ATOM 740 N N . TRP A 1 89 ? -2.132 -4.262 -16.342 1.00 90.75 89 TRP A N 1
ATOM 741 C CA . TRP A 1 89 ? -2.065 -4.094 -14.885 1.00 90.75 89 TRP A CA 1
ATOM 742 C C . TRP A 1 89 ? -1.398 -5.273 -14.162 1.00 90.75 89 TRP A C 1
ATOM 744 O O . TRP A 1 89 ? -1.336 -5.303 -12.935 1.00 90.75 89 TRP A O 1
ATOM 754 N N . ASN A 1 90 ? -0.882 -6.265 -14.894 1.00 94.44 90 ASN A N 1
ATOM 755 C CA . ASN A 1 90 ? -0.175 -7.388 -14.287 1.00 94.44 90 ASN A CA 1
ATOM 756 C C . ASN A 1 90 ? 1.191 -6.935 -13.740 1.00 94.44 90 ASN A C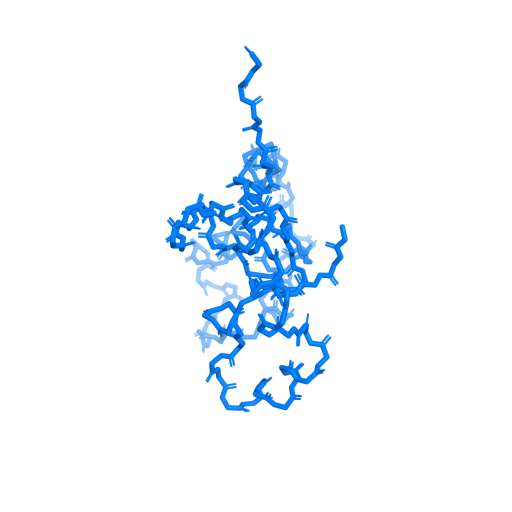 1
ATOM 758 O O . ASN A 1 90 ? 2.173 -6.847 -14.479 1.00 94.44 90 ASN A O 1
ATOM 762 N N . LEU A 1 91 ? 1.245 -6.689 -12.430 1.00 95.12 91 LEU A N 1
ATOM 763 C CA . LEU A 1 91 ? 2.436 -6.202 -11.730 1.00 95.12 91 LEU A CA 1
ATOM 764 C C . LEU A 1 91 ? 3.654 -7.116 -11.909 1.00 95.12 91 LEU A C 1
ATOM 766 O O . LEU A 1 91 ? 4.767 -6.631 -12.087 1.00 95.12 91 LEU A O 1
ATOM 770 N N . SER A 1 92 ? 3.458 -8.438 -11.932 1.00 96.25 92 SER A N 1
ATOM 771 C CA . SER A 1 92 ? 4.555 -9.387 -12.144 1.00 96.25 92 SER A CA 1
ATOM 772 C C . SER A 1 92 ? 5.169 -9.248 -13.535 1.00 96.25 92 SER A C 1
ATOM 774 O O . SER A 1 92 ? 6.390 -9.245 -13.658 1.00 96.25 92 SER A O 1
ATOM 776 N N . LYS A 1 93 ? 4.346 -9.096 -14.583 1.00 96.44 93 LYS A N 1
ATOM 777 C CA . LYS A 1 93 ? 4.840 -8.857 -15.950 1.00 96.44 93 LYS A CA 1
ATOM 778 C C . LYS A 1 93 ? 5.581 -7.524 -16.046 1.00 96.44 93 LYS A C 1
ATOM 780 O O . LYS A 1 93 ? 6.690 -7.501 -16.568 1.00 96.44 93 LYS A O 1
ATOM 785 N N . ARG A 1 94 ? 5.002 -6.455 -15.488 1.00 97.31 94 ARG A N 1
ATOM 786 C CA . ARG A 1 94 ? 5.606 -5.112 -15.462 1.00 97.31 94 ARG A CA 1
ATOM 787 C C . ARG A 1 94 ? 6.974 -5.115 -14.782 1.00 97.31 94 ARG A C 1
ATOM 789 O O . ARG A 1 94 ? 7.951 -4.677 -15.372 1.00 97.31 94 ARG A O 1
ATOM 796 N N . HIS A 1 95 ? 7.060 -5.668 -13.574 1.00 97.81 95 HIS A N 1
ATOM 797 C CA . HIS A 1 95 ? 8.321 -5.752 -12.839 1.00 97.81 95 HIS A CA 1
ATOM 798 C C . HIS A 1 95 ? 9.348 -6.644 -13.553 1.00 97.81 95 HIS A C 1
ATOM 800 O O . HIS A 1 95 ? 10.511 -6.271 -13.672 1.00 97.81 95 HIS A O 1
ATOM 806 N N . ASN A 1 96 ? 8.934 -7.799 -14.091 1.00 97.56 96 ASN A N 1
ATOM 807 C CA . ASN A 1 96 ? 9.844 -8.684 -14.825 1.00 97.56 96 ASN A CA 1
ATOM 808 C C . ASN A 1 96 ? 10.453 -8.032 -16.074 1.00 97.56 96 ASN A C 1
ATOM 810 O O . ASN A 1 96 ? 11.561 -8.412 -16.441 1.00 97.56 96 ASN A O 1
ATOM 814 N N . ALA A 1 97 ? 9.766 -7.070 -16.695 1.00 97.44 97 ALA A N 1
ATOM 815 C CA . ALA A 1 97 ? 10.280 -6.340 -17.851 1.00 97.44 97 ALA A CA 1
ATOM 816 C C . ALA A 1 97 ? 11.426 -5.373 -17.503 1.00 97.44 97 ALA A C 1
ATOM 818 O O . ALA A 1 97 ? 12.210 -5.035 -18.384 1.00 97.44 97 ALA A O 1
ATOM 819 N N . VAL A 1 98 ? 11.534 -4.936 -16.240 1.00 98.06 98 VAL A N 1
ATOM 820 C CA . VAL A 1 98 ? 12.478 -3.878 -15.830 1.00 98.06 98 VAL A CA 1
ATOM 821 C C . VAL A 1 98 ? 13.510 -4.313 -14.788 1.00 98.06 98 VAL A C 1
ATOM 823 O O . VAL A 1 98 ? 14.556 -3.686 -14.682 1.00 98.06 98 VAL A O 1
ATOM 826 N N . LYS A 1 99 ? 13.272 -5.405 -14.047 1.00 97.50 99 LYS A N 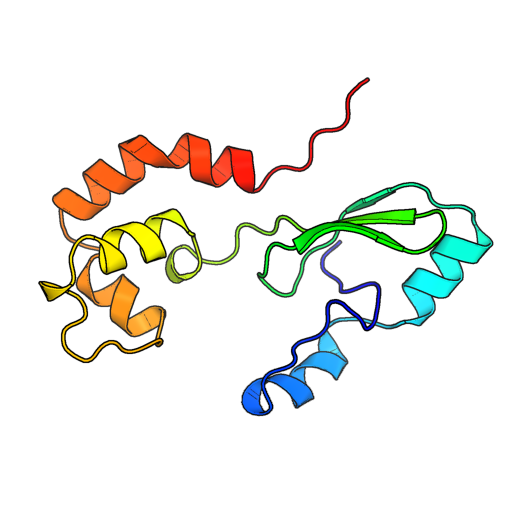1
ATOM 827 C CA . LYS A 1 99 ? 14.064 -5.828 -12.869 1.00 97.50 99 LYS A CA 1
ATOM 828 C C . LYS A 1 99 ? 15.568 -6.065 -13.084 1.00 97.50 99 LYS A C 1
ATOM 830 O O . LYS A 1 99 ? 16.290 -6.211 -12.105 1.00 97.50 99 LYS A O 1
ATOM 835 N N . HIS A 1 100 ? 16.026 -6.167 -14.330 1.00 97.56 100 HIS A N 1
ATOM 836 C CA . HIS A 1 100 ? 17.435 -6.382 -14.684 1.00 97.56 100 HIS A CA 1
ATOM 837 C C . HIS A 1 100 ? 18.041 -5.213 -15.471 1.00 97.56 100 HIS A C 1
ATOM 839 O O . HIS A 1 100 ? 19.158 -5.328 -15.959 1.00 97.56 100 HIS A O 1
ATOM 845 N N . LEU A 1 101 ? 17.307 -4.110 -15.631 1.00 98.25 101 LEU A N 1
ATOM 846 C CA . LEU A 1 101 ? 17.806 -2.925 -16.317 1.00 98.25 101 LEU A CA 1
ATOM 847 C C . LEU A 1 101 ? 18.625 -2.072 -15.349 1.00 98.25 101 LEU A C 1
ATOM 849 O O . LEU A 1 101 ? 18.142 -1.728 -14.269 1.00 98.25 101 LEU A O 1
ATOM 853 N N . ASP A 1 102 ? 19.808 -1.634 -15.776 1.00 98.44 102 ASP A N 1
ATOM 854 C CA . ASP A 1 102 ? 20.621 -0.689 -15.000 1.00 98.44 102 ASP A CA 1
ATOM 855 C C . ASP A 1 102 ? 19.877 0.631 -14.754 1.00 98.44 102 ASP A C 1
ATOM 857 O O . ASP A 1 102 ? 19.991 1.231 -13.687 1.00 98.44 102 ASP A O 1
ATOM 861 N N . SER A 1 103 ? 19.054 1.070 -15.714 1.00 98.12 103 SER A N 1
ATOM 862 C CA . SER A 1 103 ? 18.206 2.256 -15.563 1.00 98.12 103 SER A CA 1
ATOM 863 C C . SER A 1 103 ? 17.195 2.104 -14.424 1.00 98.12 103 SER A C 1
ATOM 865 O O . SER A 1 103 ? 17.003 3.045 -13.652 1.00 98.12 103 SER A O 1
ATOM 867 N N . PHE A 1 104 ? 16.595 0.920 -14.276 1.00 98.31 104 PHE A N 1
ATOM 868 C CA . PHE A 1 104 ? 15.686 0.626 -13.172 1.00 98.31 104 PHE A CA 1
ATOM 869 C C . PHE A 1 104 ? 16.434 0.527 -11.845 1.00 98.31 104 PHE A C 1
ATOM 871 O O . PHE A 1 104 ? 15.974 1.080 -10.850 1.00 98.31 104 PHE A O 1
ATOM 878 N N . GLU A 1 105 ? 17.606 -0.110 -11.819 1.00 98.31 105 GLU A N 1
ATOM 879 C CA . GLU A 1 105 ? 18.408 -0.217 -10.599 1.00 98.31 105 GLU A CA 1
ATOM 880 C C . GLU A 1 105 ? 18.874 1.152 -10.091 1.00 98.31 105 GLU A C 1
ATOM 882 O O . GLU A 1 105 ? 18.794 1.439 -8.895 1.00 98.31 105 GLU A O 1
ATOM 887 N N . ASN A 1 106 ? 19.307 2.028 -10.996 1.00 98.50 106 ASN A N 1
ATOM 888 C CA . ASN A 1 106 ? 19.705 3.392 -10.659 1.00 98.50 106 ASN A CA 1
ATOM 889 C C . ASN A 1 106 ? 18.515 4.230 -10.178 1.00 98.50 106 ASN A C 1
ATOM 891 O O . ASN A 1 106 ? 18.633 4.943 -9.181 1.00 98.50 106 ASN A O 1
ATOM 895 N N . TYR A 1 107 ? 17.356 4.111 -10.837 1.00 98.50 107 TYR A N 1
ATOM 896 C CA . TYR A 1 107 ? 16.120 4.746 -10.376 1.00 98.50 107 TYR A CA 1
ATOM 897 C C . TYR A 1 107 ? 15.738 4.246 -8.980 1.00 98.50 107 TYR A C 1
ATOM 899 O O . TYR A 1 107 ? 15.456 5.041 -8.086 1.00 98.50 107 TYR A O 1
ATOM 907 N N . ARG A 1 108 ? 15.813 2.930 -8.759 1.00 97.69 108 ARG A N 1
ATOM 908 C CA . ARG A 1 108 ? 15.523 2.315 -7.469 1.00 97.69 108 ARG A CA 1
ATOM 909 C C . ARG A 1 108 ? 16.419 2.866 -6.376 1.00 97.69 108 ARG A C 1
ATOM 911 O O . ARG A 1 108 ? 15.894 3.338 -5.382 1.00 97.69 108 ARG A O 1
ATOM 918 N N . LYS A 1 109 ? 17.738 2.886 -6.573 1.00 98.00 109 LYS A N 1
ATOM 919 C CA . LYS A 1 109 ? 18.680 3.462 -5.598 1.00 98.00 109 LYS A CA 1
ATOM 920 C C . LYS A 1 109 ? 18.368 4.922 -5.276 1.00 98.00 109 LYS A C 1
ATOM 922 O O . LYS A 1 109 ? 18.459 5.308 -4.118 1.00 98.00 109 LYS A O 1
ATOM 927 N N . LYS A 1 110 ? 17.982 5.712 -6.283 1.00 98.31 110 LYS A N 1
ATOM 928 C CA . LYS A 1 110 ? 17.666 7.134 -6.119 1.00 98.31 110 LYS A CA 1
ATOM 929 C C . LYS A 1 110 ? 16.415 7.377 -5.266 1.00 98.31 110 LYS A C 1
ATOM 931 O O . LYS A 1 110 ? 16.431 8.292 -4.457 1.00 98.31 110 LYS A O 1
ATOM 936 N N . TYR A 1 111 ? 15.358 6.584 -5.452 1.00 98.25 111 TYR A N 1
ATOM 937 C CA . TYR A 1 111 ? 14.049 6.806 -4.813 1.00 98.25 111 TYR A CA 1
ATOM 938 C C . TYR A 1 111 ? 13.728 5.816 -3.681 1.00 98.25 111 TYR A C 1
ATOM 940 O O . TYR A 1 111 ? 12.628 5.828 -3.133 1.00 98.25 111 TYR A O 1
ATOM 948 N N . PHE A 1 112 ? 14.670 4.938 -3.323 1.00 98.00 112 PHE A N 1
ATOM 949 C CA . PHE A 1 112 ? 14.447 3.901 -2.314 1.00 98.00 112 PHE A CA 1
ATOM 950 C C . PHE A 1 112 ? 14.116 4.479 -0.937 1.00 98.00 112 PHE A C 1
ATOM 952 O O . PHE A 1 112 ? 13.231 3.965 -0.257 1.00 98.00 112 PHE A O 1
ATOM 959 N N . GLU A 1 113 ? 14.801 5.552 -0.536 1.00 97.94 113 GLU A N 1
ATOM 960 C CA . GLU A 1 113 ? 14.541 6.212 0.744 1.00 97.94 113 GLU A CA 1
ATOM 961 C C . GLU A 1 113 ? 13.103 6.736 0.823 1.00 97.94 113 GLU A C 1
ATOM 963 O O . GLU A 1 113 ? 12.422 6.499 1.820 1.00 97.94 113 GLU A O 1
ATOM 968 N N . ASP A 1 114 ? 12.621 7.380 -0.242 1.00 97.62 114 ASP A N 1
ATOM 969 C CA . ASP A 1 114 ? 11.257 7.905 -0.308 1.00 97.62 114 ASP A CA 1
ATOM 970 C C . ASP A 1 114 ? 10.218 6.777 -0.236 1.00 97.62 114 ASP A C 1
ATOM 972 O O . ASP A 1 114 ? 9.230 6.891 0.491 1.00 97.62 114 ASP A O 1
ATOM 976 N N . GLU A 1 115 ? 10.448 5.655 -0.929 1.00 97.50 115 GLU A N 1
ATOM 977 C CA . GLU A 1 115 ? 9.564 4.481 -0.873 1.00 97.50 115 GLU A CA 1
ATOM 978 C C . GLU A 1 115 ? 9.460 3.916 0.555 1.00 97.50 115 GLU A C 1
ATOM 980 O O . GLU A 1 115 ? 8.359 3.632 1.043 1.00 97.50 115 GLU A O 1
ATOM 985 N N . LEU A 1 116 ? 10.595 3.797 1.256 1.00 96.75 116 LEU A N 1
ATOM 986 C CA . LEU A 1 116 ? 10.616 3.344 2.647 1.00 96.75 116 LEU A CA 1
ATOM 987 C C . LEU A 1 116 ? 9.927 4.344 3.573 1.00 96.75 116 LEU A C 1
ATOM 989 O O . LEU A 1 116 ? 9.077 3.947 4.368 1.00 96.75 116 LEU A O 1
ATOM 993 N N . ARG A 1 117 ? 10.245 5.636 3.446 1.00 95.94 117 ARG A N 1
ATOM 994 C CA . ARG A 1 117 ? 9.667 6.710 4.263 1.00 95.94 117 ARG A CA 1
ATOM 995 C C . ARG A 1 117 ? 8.146 6.763 4.123 1.00 95.94 117 ARG A C 1
ATOM 997 O O . ARG A 1 117 ? 7.440 6.865 5.124 1.00 95.94 117 ARG A O 1
ATOM 1004 N N . ASN A 1 118 ? 7.633 6.612 2.904 1.00 94.81 118 ASN A N 1
ATOM 1005 C CA . ASN A 1 118 ? 6.195 6.558 2.630 1.00 94.81 118 ASN A CA 1
ATOM 1006 C C . ASN A 1 118 ? 5.511 5.314 3.227 1.00 94.81 118 ASN A C 1
ATOM 1008 O O . ASN A 1 118 ? 4.306 5.335 3.485 1.00 94.81 118 ASN A O 1
ATOM 1012 N N . SER A 1 119 ? 6.280 4.257 3.496 1.00 95.50 119 SER A N 1
ATOM 1013 C CA . SER A 1 119 ? 5.818 3.001 4.099 1.00 95.50 119 SER A CA 1
ATOM 1014 C C . SER A 1 119 ? 5.976 2.957 5.627 1.00 95.50 119 SER A C 1
ATOM 1016 O O . SER A 1 119 ? 5.763 1.917 6.250 1.00 95.50 119 SER A O 1
ATOM 1018 N N . MET A 1 120 ? 6.350 4.073 6.258 1.00 94.94 120 MET A N 1
ATOM 1019 C CA . MET A 1 120 ? 6.473 4.181 7.711 1.00 94.94 120 MET A CA 1
ATOM 1020 C C . MET A 1 120 ? 5.299 4.955 8.312 1.00 94.94 120 MET A C 1
ATOM 1022 O O . MET A 1 120 ? 4.857 5.972 7.776 1.00 94.94 120 MET A O 1
ATOM 1026 N N . THR A 1 121 ? 4.827 4.484 9.465 1.00 94.69 121 THR A N 1
ATOM 1027 C CA . THR A 1 121 ? 4.006 5.270 10.391 1.00 94.69 121 THR A CA 1
ATOM 1028 C C . THR A 1 121 ? 4.924 5.788 11.488 1.00 94.69 121 THR A C 1
ATOM 1030 O O . THR A 1 121 ? 5.580 4.996 12.164 1.00 94.69 121 THR A O 1
ATOM 1033 N N . ILE A 1 122 ? 4.992 7.108 11.636 1.00 93.31 122 ILE A N 1
ATOM 1034 C CA . ILE A 1 122 ? 5.818 7.793 12.630 1.00 93.31 122 ILE A CA 1
ATOM 1035 C C . ILE A 1 122 ? 4.856 8.544 13.546 1.00 93.31 122 ILE A C 1
ATOM 1037 O O . ILE A 1 122 ? 4.006 9.281 13.052 1.00 93.31 122 ILE A O 1
ATOM 1041 N N . PHE A 1 123 ? 4.967 8.313 14.851 1.00 92.12 123 PHE A N 1
ATOM 1042 C CA . PHE A 1 123 ? 4.237 9.068 15.863 1.00 92.12 123 PHE A CA 1
ATOM 1043 C C . PHE A 1 123 ? 5.171 10.126 16.436 1.00 92.12 123 PHE A C 1
ATOM 1045 O O . PHE A 1 123 ? 6.321 9.813 16.751 1.00 92.12 123 PHE A O 1
ATOM 1052 N N . ASP A 1 124 ? 4.677 11.354 16.557 1.00 86.50 124 ASP A N 1
ATOM 1053 C CA . ASP A 1 124 ? 5.388 12.410 17.267 1.00 86.50 124 ASP A CA 1
ATOM 1054 C C . ASP A 1 124 ? 5.302 12.140 18.778 1.00 86.50 124 ASP A C 1
ATOM 1056 O O . ASP A 1 124 ? 4.245 11.752 19.286 1.00 86.50 124 ASP A O 1
ATOM 1060 N N . CYS A 1 125 ? 6.432 12.296 19.470 1.00 64.75 125 CYS A N 1
ATOM 1061 C CA . CYS A 1 125 ? 6.567 12.099 20.914 1.00 64.75 125 CYS A CA 1
ATOM 1062 C C . CYS A 1 125 ? 6.437 13.420 21.673 1.00 64.75 125 CYS A C 1
ATOM 1064 O O . CYS A 1 125 ? 7.006 14.426 21.188 1.00 64.75 125 CYS A O 1
#

Organism: Streptococcus agalactiae (NCBI:txid1311)